Protein AF-A0A836RBS9-F1 (afdb_monomer)

Foldseek 3Di:
DDPVVLVVCVVCVVVVNGDPVVVVVNVVCCVVDPVSVVVNVVVVVVVCVVCVVPDDDDPPVVVVVVVVVVVVVCCVVCVVPPPDDDDDD

Solvent-accessible surface area (backbone atoms only — not comparable to full-atom values): 5536 Å² total; per-residue (Å²): 120,54,74,71,58,48,63,70,47,39,62,40,50,75,74,68,68,46,57,71,85,54,46,57,53,50,52,57,43,47,76,73,29,69,72,58,44,53,52,52,52,51,50,55,49,51,53,48,60,74,49,7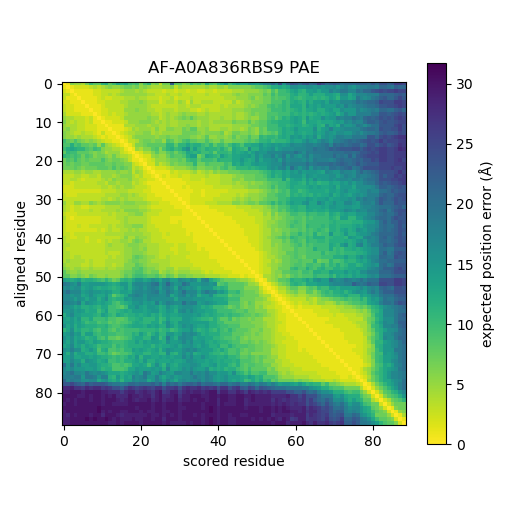0,72,64,80,76,86,70,55,68,68,59,54,52,52,51,53,51,50,53,52,50,54,46,42,76,74,50,62,85,65,84,80,80,86,89,78,90,135

Secondary structure (DSSP, 8-state):
--HHHHHHTHHHHHHT-S-HHHHHHHHHHHHH-HHHHHHHHHHHHHHHHHTTT------HHHHHHHHHHHHHHHHHHHTT-SSS-----

Radius of gyration: 20.22 Å; Cα contacts (8 Å, |Δi|>4): 19; chains: 1; bounding box: 33×40×58 Å

Sequence (89 aa):
MKCEELLKALNDYIDGEIDPAICEGFEEHLAGCNPCQIVIDNIRQTIRLYRDGEPYELPAEFHQRLHSVLRRRWQEKYGGVSGERRAEA

Structure (mmCIF, N/CA/C/O backbone):
data_AF-A0A836RBS9-F1
#
_entry.id   AF-A0A836RBS9-F1
#
loop_
_atom_site.group_PDB
_atom_site.id
_atom_site.type_symbol
_atom_site.label_atom_id
_atom_site.label_alt_id
_atom_site.label_comp_id
_atom_site.label_asym_id
_atom_site.label_entity_id
_atom_site.label_seq_id
_atom_site.pdbx_PDB_ins_code
_atom_site.Cartn_x
_atom_site.Cartn_y
_atom_site.Cartn_z
_atom_site.occupancy
_atom_site.B_iso_or_equiv
_atom_site.auth_seq_id
_atom_site.auth_comp_id
_atom_site.auth_asym_id
_atom_site.auth_atom_id
_atom_site.pdbx_PDB_model_num
ATOM 1 N N . MET A 1 1 ? -14.069 4.240 11.715 1.00 76.19 1 MET A N 1
ATOM 2 C CA . MET A 1 1 ? -12.869 3.588 12.278 1.00 76.19 1 MET A CA 1
ATOM 3 C C . MET A 1 1 ? -12.053 4.589 13.090 1.00 76.19 1 MET A C 1
ATOM 5 O O . MET A 1 1 ? -11.848 5.712 12.633 1.00 76.19 1 MET A O 1
ATOM 9 N N . LYS A 1 2 ? -11.597 4.199 14.284 1.00 87.31 2 LYS A N 1
ATOM 10 C CA . LYS A 1 2 ? -10.594 4.936 15.079 1.00 87.31 2 LYS A CA 1
ATOM 11 C C . LYS A 1 2 ? -9.173 4.503 14.697 1.00 87.31 2 LYS A C 1
ATOM 13 O O . LYS A 1 2 ? -8.985 3.383 14.234 1.00 87.31 2 LYS A O 1
ATOM 18 N N . CYS A 1 3 ? -8.163 5.331 14.983 1.00 88.69 3 CYS A N 1
ATOM 19 C CA . CYS A 1 3 ? -6.760 4.985 14.704 1.00 88.69 3 CYS A CA 1
ATOM 20 C C . CYS A 1 3 ? -6.333 3.659 15.361 1.00 88.69 3 CYS A C 1
ATOM 22 O O . CYS A 1 3 ? -5.605 2.881 14.762 1.00 88.69 3 CYS A O 1
ATOM 24 N N . GLU A 1 4 ? -6.805 3.366 16.575 1.00 87.56 4 GLU A N 1
ATOM 25 C CA . GLU A 1 4 ? -6.490 2.110 17.276 1.00 87.56 4 GLU A CA 1
ATOM 26 C C . GLU A 1 4 ? -7.046 0.869 16.569 1.00 87.56 4 GLU A C 1
ATOM 28 O O . GLU A 1 4 ? -6.418 -0.185 16.576 1.00 87.56 4 GLU A O 1
ATOM 33 N N . GLU A 1 5 ? -8.228 0.988 15.966 1.0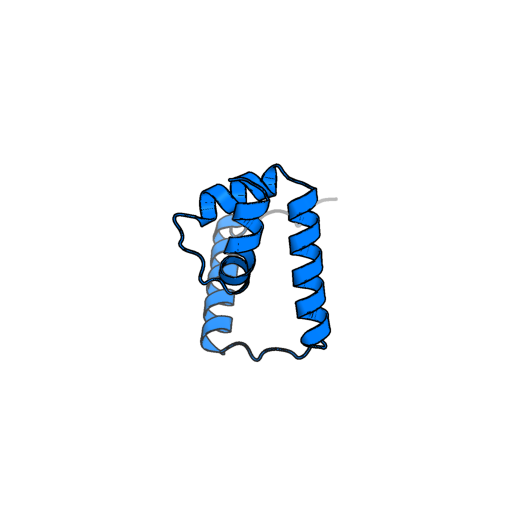0 84.06 5 GLU A N 1
ATOM 34 C CA . GLU A 1 5 ? -8.853 -0.093 15.198 1.00 84.06 5 GLU A CA 1
ATOM 35 C C . GLU A 1 5 ? -8.095 -0.308 13.886 1.00 84.06 5 GLU A C 1
ATOM 37 O O . GLU A 1 5 ? -7.837 -1.448 13.512 1.00 84.06 5 GLU A O 1
ATOM 42 N N . LEU A 1 6 ? -7.658 0.785 13.247 1.00 86.31 6 LEU A N 1
ATOM 43 C CA . LEU A 1 6 ? -6.801 0.744 12.062 1.00 86.31 6 LEU A CA 1
ATOM 44 C C . LEU A 1 6 ? -5.488 0.016 12.353 1.00 86.31 6 LEU A C 1
ATOM 46 O O . LEU A 1 6 ? -5.117 -0.901 11.632 1.00 86.31 6 LEU A O 1
ATOM 50 N N . LEU A 1 7 ? -4.799 0.398 13.432 1.00 84.12 7 LEU A N 1
ATOM 51 C CA . LEU A 1 7 ? -3.516 -0.198 13.807 1.00 84.12 7 LEU A CA 1
ATOM 52 C C . LEU A 1 7 ? -3.632 -1.694 14.124 1.00 84.12 7 LEU A C 1
ATOM 54 O O . LEU A 1 7 ? -2.694 -2.438 13.859 1.00 84.12 7 LEU A O 1
ATOM 58 N N . LYS A 1 8 ? -4.771 -2.150 14.661 1.00 85.31 8 LYS A N 1
ATOM 59 C CA . LYS A 1 8 ? -5.016 -3.578 14.920 1.00 85.31 8 LYS A CA 1
ATOM 60 C C . LYS A 1 8 ? -5.204 -4.388 13.640 1.00 85.31 8 LYS A C 1
ATOM 62 O O . LYS A 1 8 ? -4.752 -5.522 13.596 1.00 85.31 8 LYS A O 1
ATOM 67 N N . ALA A 1 9 ? -5.837 -3.805 12.624 1.00 81.88 9 ALA A N 1
ATOM 68 C CA . ALA A 1 9 ? -6.052 -4.437 11.320 1.00 81.88 9 ALA A CA 1
ATOM 69 C C . ALA A 1 9 ? -4.893 -4.193 10.329 1.00 81.88 9 ALA A C 1
ATOM 71 O O . ALA A 1 9 ? -4.975 -4.563 9.160 1.00 81.88 9 ALA A O 1
ATOM 72 N N . LEU A 1 10 ? -3.818 -3.533 10.769 1.00 81.81 10 LEU A N 1
ATOM 73 C CA . LEU A 1 10 ? -2.760 -3.049 9.886 1.00 81.81 10 LEU A CA 1
ATOM 74 C C . LEU A 1 10 ? -1.889 -4.161 9.302 1.00 81.81 10 LEU A C 1
ATOM 76 O O . LEU A 1 10 ? -1.496 -4.051 8.144 1.00 81.81 10 LEU A O 1
ATOM 80 N N . ASN A 1 11 ? -1.583 -5.199 10.081 1.00 79.56 11 ASN A N 1
ATOM 81 C CA . ASN A 1 11 ? -0.803 -6.332 9.578 1.00 79.56 11 ASN A CA 1
ATOM 82 C C . ASN A 1 11 ? -1.568 -7.026 8.447 1.00 79.56 11 ASN A C 1
ATOM 84 O O . ASN A 1 11 ? -1.069 -7.074 7.329 1.00 79.56 11 ASN A O 1
ATOM 88 N N . ASP A 1 12 ? -2.826 -7.395 8.701 1.00 80.81 12 ASP A N 1
ATOM 89 C CA . ASP A 1 12 ? -3.716 -8.012 7.711 1.00 80.81 12 ASP A CA 1
ATOM 90 C C . ASP A 1 12 ? -3.851 -7.144 6.445 1.00 80.81 12 ASP A C 1
ATOM 92 O O . ASP A 1 12 ? -3.840 -7.650 5.323 1.00 80.81 12 ASP A O 1
ATOM 96 N N . TYR A 1 13 ? -3.922 -5.814 6.596 1.00 76.06 13 TYR A N 1
ATOM 97 C CA . TYR A 1 13 ? -3.946 -4.875 5.467 1.00 76.06 13 TYR A CA 1
ATOM 98 C C . TYR A 1 13 ? -2.652 -4.895 4.643 1.00 76.06 13 TYR A C 1
ATOM 100 O O . TYR A 1 13 ? -2.697 -4.896 3.413 1.00 76.06 13 TYR A O 1
ATOM 108 N N . ILE A 1 14 ? -1.492 -4.889 5.300 1.00 72.94 14 ILE A N 1
ATOM 109 C CA . ILE A 1 14 ? -0.183 -4.878 4.633 1.00 72.94 14 ILE A CA 1
ATOM 110 C C . ILE A 1 14 ? 0.088 -6.204 3.923 1.00 72.94 14 ILE A C 1
ATOM 112 O O . ILE A 1 14 ? 0.645 -6.198 2.822 1.00 72.94 14 ILE A O 1
ATOM 116 N N . ASP A 1 15 ? -0.333 -7.310 4.530 1.00 76.38 15 ASP A N 1
ATOM 117 C CA . ASP A 1 15 ? -0.191 -8.654 3.976 1.00 76.38 15 ASP A CA 1
ATOM 118 C C . ASP A 1 15 ? -1.227 -8.940 2.870 1.00 76.38 15 ASP A C 1
ATOM 120 O O . ASP A 1 15 ? -1.100 -9.912 2.126 1.00 76.38 15 ASP A O 1
ATOM 124 N N . GLY A 1 16 ? -2.211 -8.048 2.685 1.00 69.94 16 GLY A N 1
ATOM 125 C CA . GLY A 1 16 ? -3.264 -8.178 1.675 1.00 69.94 16 GLY A CA 1
ATOM 126 C C . GLY A 1 16 ? -4.334 -9.212 2.037 1.00 69.94 16 GLY A C 1
ATOM 127 O O . GLY A 1 16 ? -5.095 -9.631 1.166 1.00 69.94 16 GLY A O 1
ATOM 128 N N . GLU A 1 17 ? -4.389 -9.615 3.306 1.00 76.31 17 GLU A N 1
ATOM 129 C CA . GLU A 1 17 ? -5.327 -10.593 3.869 1.00 76.31 17 GLU A CA 1
ATOM 130 C C . GLU A 1 17 ? -6.520 -9.929 4.575 1.00 76.31 17 GLU A C 1
ATOM 132 O O . GLU A 1 17 ? -7.383 -10.613 5.127 1.00 76.31 17 GLU A O 1
ATOM 137 N N . ILE A 1 18 ? -6.593 -8.595 4.557 1.00 76.12 18 ILE A N 1
ATOM 138 C CA . ILE A 1 18 ? -7.700 -7.860 5.164 1.00 76.12 18 ILE A CA 1
ATOM 139 C C . ILE A 1 18 ? -9.034 -8.203 4.497 1.00 76.12 18 ILE A C 1
ATOM 141 O O . ILE A 1 18 ? -9.156 -8.267 3.271 1.00 76.12 18 ILE A O 1
ATOM 145 N N . ASP A 1 19 ? -10.062 -8.372 5.327 1.00 74.06 19 ASP A N 1
ATOM 146 C CA . ASP A 1 19 ? -11.431 -8.543 4.857 1.00 74.06 19 ASP A CA 1
ATOM 147 C C . ASP A 1 19 ? -11.840 -7.333 3.983 1.00 74.06 19 ASP A C 1
ATOM 149 O O . ASP A 1 19 ? -11.747 -6.184 4.441 1.00 74.06 19 ASP A O 1
ATOM 153 N N . PRO A 1 20 ? -12.317 -7.552 2.741 1.00 66.69 20 PRO A N 1
ATOM 154 C CA . PRO A 1 20 ? -12.755 -6.481 1.849 1.00 66.69 20 PRO A CA 1
ATOM 155 C C . PRO A 1 20 ? -13.796 -5.538 2.469 1.00 66.69 20 PRO A C 1
ATOM 157 O O . PRO A 1 20 ? -13.805 -4.353 2.147 1.00 66.69 20 PRO A O 1
ATOM 160 N N . ALA A 1 21 ? -14.644 -6.030 3.380 1.00 67.94 21 ALA A N 1
ATOM 161 C CA . ALA A 1 21 ? -15.643 -5.226 4.083 1.00 67.94 21 ALA A CA 1
ATOM 162 C C . ALA A 1 21 ? -15.025 -4.240 5.092 1.00 67.94 21 ALA A C 1
ATOM 164 O O . ALA A 1 21 ? -15.651 -3.243 5.446 1.00 67.94 21 ALA A O 1
ATOM 165 N N . ILE A 1 22 ? -13.799 -4.495 5.555 1.00 70.25 22 ILE A N 1
ATOM 166 C CA . ILE A 1 22 ? -13.045 -3.595 6.441 1.00 70.25 22 ILE A CA 1
ATOM 167 C C . ILE A 1 22 ? -12.189 -2.618 5.620 1.00 70.25 22 ILE A C 1
ATOM 169 O O . ILE A 1 22 ? -11.904 -1.513 6.086 1.00 70.25 22 ILE A O 1
ATOM 173 N N . CYS A 1 23 ? -11.832 -2.986 4.385 1.00 74.12 23 CYS A N 1
ATOM 174 C CA . CYS A 1 23 ? -10.956 -2.204 3.511 1.00 74.12 23 CYS A CA 1
ATOM 175 C C . CYS A 1 23 ? -11.517 -0.806 3.197 1.00 74.12 23 CYS A C 1
ATOM 177 O O . CYS A 1 23 ? -10.771 0.167 3.243 1.00 74.12 23 CYS A O 1
ATOM 179 N N . GLU A 1 24 ? -12.830 -0.668 2.988 1.00 79.94 24 GLU A N 1
ATOM 180 C CA . GLU A 1 24 ? -1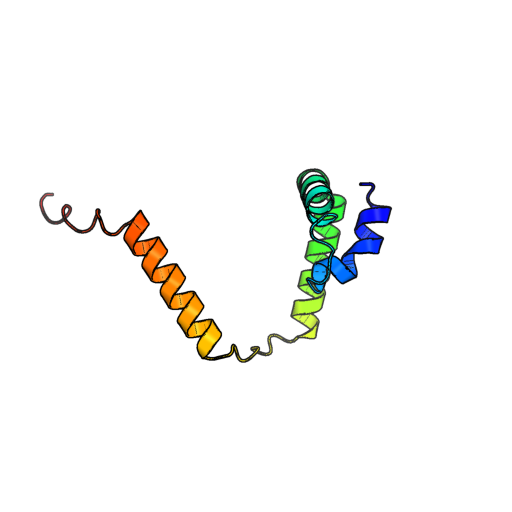3.460 0.632 2.698 1.00 79.94 24 GLU A CA 1
ATOM 181 C C . GLU A 1 24 ? -13.302 1.625 3.865 1.00 79.94 24 GLU A C 1
ATOM 183 O O . GLU A 1 24 ? -12.795 2.733 3.692 1.00 79.94 24 GLU A O 1
ATOM 188 N N . GLY A 1 25 ? -13.627 1.203 5.092 1.00 82.81 25 GLY A N 1
ATOM 189 C CA . GLY A 1 25 ? -13.451 2.045 6.282 1.00 82.81 25 GLY A CA 1
ATOM 190 C C . GLY A 1 25 ? -11.980 2.342 6.607 1.00 82.81 25 GLY A C 1
ATOM 191 O O . GLY A 1 25 ? -11.675 3.367 7.227 1.00 82.81 25 GLY A O 1
ATOM 192 N N . PHE A 1 26 ? -11.074 1.458 6.185 1.00 83.81 26 PHE A N 1
ATOM 193 C CA . PHE A 1 26 ? -9.627 1.637 6.280 1.00 83.81 26 PHE A CA 1
ATOM 194 C C . PHE A 1 26 ? -9.148 2.733 5.317 1.00 83.81 26 PHE A C 1
ATOM 196 O O . PHE A 1 26 ? -8.455 3.663 5.731 1.00 83.81 26 PHE A O 1
ATOM 203 N N . GLU A 1 27 ? -9.569 2.666 4.053 1.00 84.19 27 GLU A N 1
ATOM 204 C CA . GLU A 1 27 ? -9.246 3.642 3.009 1.00 84.19 27 GLU A CA 1
ATOM 205 C C . GLU A 1 27 ? -9.795 5.036 3.332 1.00 84.19 27 GLU A C 1
ATOM 207 O O . GLU A 1 27 ? -9.056 6.020 3.246 1.00 84.19 27 GLU A O 1
ATOM 212 N N . GLU A 1 28 ? -11.049 5.130 3.785 1.00 89.75 28 GLU A N 1
ATOM 213 C CA . GLU A 1 28 ? -11.655 6.398 4.205 1.00 89.75 28 GLU A CA 1
ATOM 214 C C . GLU A 1 28 ? -10.880 7.055 5.355 1.00 89.75 28 GLU A C 1
ATOM 216 O O . GLU A 1 28 ? -10.596 8.257 5.327 1.00 89.75 28 GLU A O 1
ATOM 221 N N . HIS A 1 29 ? -10.494 6.273 6.369 1.00 90.25 29 HIS A N 1
ATOM 222 C CA . HIS A 1 29 ? -9.718 6.795 7.489 1.00 90.25 29 HIS A CA 1
ATOM 223 C C . HIS A 1 29 ? -8.332 7.260 7.034 1.00 90.25 29 HIS A C 1
ATOM 225 O O . HIS A 1 29 ? -7.881 8.338 7.428 1.00 90.25 29 HIS A O 1
ATOM 231 N N . LEU A 1 30 ? -7.656 6.476 6.191 1.00 88.38 30 LEU A N 1
ATOM 232 C CA . LEU A 1 30 ? -6.358 6.859 5.646 1.00 88.38 30 LEU A CA 1
ATOM 233 C C . LEU A 1 30 ? -6.434 8.123 4.803 1.00 88.38 30 LEU A C 1
ATOM 235 O O . LEU A 1 30 ? -5.514 8.929 4.881 1.00 88.38 30 LEU A O 1
ATOM 239 N N . ALA A 1 31 ? -7.511 8.346 4.051 1.00 90.12 31 ALA A N 1
ATOM 240 C CA . ALA A 1 31 ? -7.687 9.575 3.284 1.00 90.12 31 ALA A CA 1
ATOM 241 C C . ALA A 1 31 ? -7.767 10.826 4.185 1.00 90.12 31 ALA A C 1
ATOM 243 O O . ALA A 1 31 ? -7.290 11.892 3.796 1.00 90.12 31 ALA A O 1
ATOM 244 N N . GLY A 1 32 ? -8.330 10.697 5.393 1.00 91.75 32 GLY A N 1
ATOM 245 C CA . GLY A 1 32 ? -8.547 11.811 6.325 1.00 91.75 32 GLY A CA 1
ATOM 246 C C . GLY A 1 32 ? -7.529 11.960 7.464 1.00 91.75 32 GLY A C 1
ATOM 247 O O . GLY A 1 32 ? -7.574 12.961 8.179 1.00 91.75 32 GLY A O 1
ATOM 248 N N . CYS A 1 33 ? -6.625 10.997 7.676 1.00 94.50 33 CYS A N 1
ATOM 249 C CA . CYS A 1 33 ? -5.785 10.932 8.876 1.00 94.50 33 CYS A CA 1
ATOM 250 C C . CYS A 1 33 ? -4.283 10.926 8.555 1.00 94.50 33 CYS A C 1
ATOM 252 O O . CYS A 1 33 ? -3.664 9.873 8.389 1.00 94.50 33 CYS A O 1
ATOM 254 N N . ASN A 1 34 ? -3.669 12.114 8.556 1.00 93.38 34 ASN A N 1
ATOM 255 C CA . ASN A 1 34 ? -2.225 12.280 8.347 1.00 93.38 34 ASN A CA 1
ATOM 256 C C . ASN A 1 34 ? -1.345 11.421 9.294 1.00 93.38 34 ASN A C 1
ATOM 258 O O . ASN A 1 34 ? -0.398 10.799 8.818 1.00 93.38 34 ASN A O 1
ATOM 262 N N . PRO A 1 35 ? -1.640 11.296 10.607 1.00 92.81 35 PRO A N 1
ATOM 263 C CA . PRO A 1 35 ? -0.872 10.407 11.483 1.00 92.81 35 PRO A CA 1
ATOM 264 C C . PRO A 1 35 ? -0.842 8.947 11.012 1.00 92.81 35 PRO A C 1
ATOM 266 O O . PRO A 1 35 ? 0.213 8.317 11.033 1.00 92.81 35 PRO A O 1
ATOM 269 N N . CYS A 1 36 ? -1.975 8.404 10.562 1.00 90.88 36 CYS A N 1
ATOM 270 C CA . CYS A 1 36 ? -2.040 7.018 10.100 1.00 90.88 36 CYS A CA 1
ATOM 271 C C . CYS A 1 36 ? -1.349 6.827 8.746 1.00 90.88 36 CYS A C 1
ATOM 273 O O . CYS A 1 36 ? -0.694 5.805 8.557 1.00 90.88 36 CYS A O 1
ATOM 275 N N . GLN A 1 37 ? -1.406 7.817 7.849 1.00 90.38 37 GLN A N 1
ATOM 276 C CA . GLN A 1 37 ? -0.617 7.808 6.609 1.00 90.38 37 GLN A CA 1
ATOM 277 C C . GLN A 1 37 ? 0.884 7.671 6.909 1.00 90.38 37 GLN A C 1
ATOM 279 O O . GLN A 1 37 ? 1.536 6.771 6.383 1.00 90.38 37 GLN A O 1
ATOM 284 N N . ILE A 1 38 ? 1.403 8.481 7.840 1.00 92.75 38 ILE A N 1
ATOM 285 C CA . ILE A 1 38 ? 2.816 8.443 8.252 1.00 92.75 38 ILE A CA 1
ATOM 286 C C . ILE A 1 38 ? 3.203 7.065 8.808 1.00 92.75 38 ILE A C 1
ATOM 288 O O . ILE A 1 38 ? 4.278 6.552 8.496 1.00 92.75 38 ILE A O 1
ATOM 292 N N . VAL A 1 39 ? 2.347 6.448 9.629 1.00 91.31 39 VAL A N 1
ATOM 293 C CA . VAL A 1 39 ? 2.615 5.109 10.179 1.00 91.31 39 VAL A CA 1
ATOM 294 C C . VAL A 1 39 ? 2.731 4.069 9.064 1.00 91.31 39 VAL A C 1
ATOM 296 O O . VAL A 1 39 ? 3.692 3.300 9.050 1.00 91.31 39 VAL A O 1
ATOM 299 N N . ILE A 1 40 ? 1.798 4.067 8.109 1.00 86.62 40 ILE A N 1
ATOM 300 C CA . ILE A 1 40 ? 1.829 3.130 6.980 1.00 86.62 40 ILE A CA 1
ATOM 301 C C . ILE A 1 40 ? 3.074 3.333 6.123 1.00 86.62 40 ILE A C 1
ATOM 303 O O . ILE A 1 40 ? 3.730 2.360 5.744 1.00 86.62 40 ILE A O 1
ATOM 307 N N . ASP A 1 41 ? 3.416 4.581 5.825 1.00 88.88 41 ASP A N 1
ATOM 308 C CA . ASP A 1 41 ? 4.576 4.889 4.997 1.00 88.88 41 ASP A CA 1
ATOM 309 C C . ASP A 1 41 ? 5.879 4.447 5.666 1.00 88.88 41 ASP A C 1
ATOM 311 O O . ASP A 1 41 ? 6.724 3.828 5.013 1.00 88.88 41 ASP A O 1
ATOM 315 N N . ASN A 1 42 ? 6.008 4.659 6.979 1.00 91.88 42 ASN A N 1
ATOM 316 C CA . ASN A 1 42 ? 7.143 4.160 7.750 1.00 91.88 42 ASN A CA 1
ATOM 317 C C . ASN A 1 42 ? 7.253 2.636 7.677 1.00 91.88 42 ASN A C 1
ATOM 319 O O . ASN A 1 42 ? 8.336 2.123 7.410 1.00 91.88 42 ASN A O 1
ATOM 323 N N . ILE A 1 43 ? 6.151 1.902 7.846 1.00 88.31 43 ILE A N 1
ATOM 324 C CA . ILE A 1 43 ? 6.189 0.434 7.810 1.00 88.31 43 ILE A CA 1
ATOM 325 C C . ILE A 1 43 ? 6.552 -0.077 6.413 1.00 88.31 43 ILE A C 1
ATOM 327 O O . ILE A 1 43 ? 7.405 -0.955 6.284 1.00 88.31 43 ILE A O 1
ATOM 331 N N . ARG A 1 44 ? 5.983 0.502 5.349 1.00 84.56 44 ARG A N 1
ATOM 332 C CA . ARG A 1 44 ? 6.369 0.173 3.964 1.00 84.56 44 ARG A CA 1
ATOM 333 C C . ARG A 1 44 ? 7.857 0.412 3.729 1.00 84.56 44 ARG A C 1
ATOM 335 O O . ARG A 1 44 ? 8.511 -0.397 3.071 1.00 84.56 44 ARG A O 1
ATOM 342 N N . GLN A 1 45 ? 8.394 1.505 4.264 1.00 87.56 45 GLN A N 1
ATOM 343 C CA . GLN A 1 45 ? 9.815 1.809 4.175 1.00 87.56 45 GLN A CA 1
ATOM 344 C C . GLN A 1 45 ? 10.659 0.799 4.958 1.00 87.56 45 GLN A C 1
ATOM 346 O O . GLN A 1 45 ? 11.659 0.316 4.433 1.00 87.56 45 GLN A O 1
ATOM 351 N N . THR A 1 46 ? 10.238 0.412 6.164 1.00 89.56 46 THR A N 1
ATOM 352 C CA . THR A 1 46 ? 10.883 -0.655 6.937 1.00 89.56 46 THR A CA 1
ATOM 353 C C . THR A 1 46 ? 10.902 -1.967 6.154 1.00 89.56 46 THR A C 1
ATOM 355 O O . THR A 1 46 ? 11.966 -2.555 6.007 1.00 89.56 46 THR A O 1
ATOM 358 N N . ILE A 1 47 ? 9.781 -2.391 5.562 1.00 84.81 47 ILE A N 1
ATOM 359 C CA . ILE A 1 47 ? 9.713 -3.611 4.737 1.00 84.81 47 ILE A CA 1
ATOM 360 C C . ILE A 1 47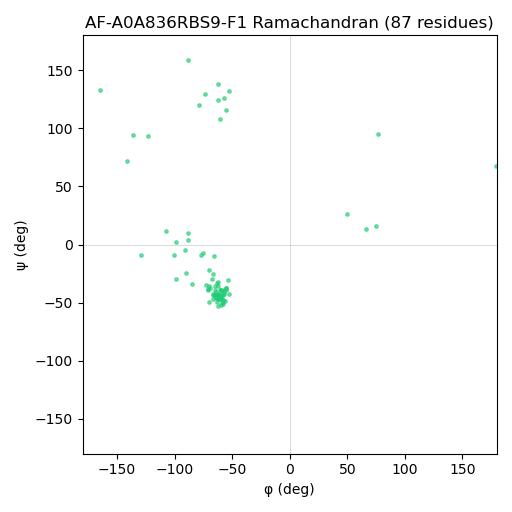 ? 10.699 -3.545 3.566 1.00 84.81 47 ILE A C 1
ATOM 362 O O . ILE A 1 47 ? 11.401 -4.518 3.299 1.00 84.81 47 ILE A O 1
ATOM 366 N N . ARG A 1 48 ? 10.791 -2.401 2.878 1.00 83.38 48 ARG A N 1
ATOM 367 C CA . ARG A 1 48 ? 11.755 -2.205 1.781 1.00 83.38 48 ARG A CA 1
ATOM 368 C C . ARG A 1 48 ? 13.202 -2.337 2.251 1.00 83.38 48 ARG A C 1
ATOM 370 O O . ARG A 1 48 ? 13.978 -2.995 1.570 1.00 83.38 48 ARG A O 1
ATOM 377 N N . LEU A 1 49 ? 13.542 -1.742 3.398 1.00 87.31 49 LEU A N 1
ATOM 378 C CA . LEU A 1 49 ? 14.879 -1.839 3.991 1.00 87.31 49 LEU A CA 1
ATOM 379 C C . LEU A 1 49 ? 15.220 -3.284 4.377 1.00 87.31 49 LEU A C 1
ATOM 381 O O . LEU A 1 49 ? 16.311 -3.746 4.080 1.00 87.31 49 LEU A O 1
ATOM 385 N N . TYR A 1 50 ? 14.280 -4.013 4.986 1.00 85.50 50 TYR A N 1
ATOM 386 C CA . TYR A 1 50 ? 14.480 -5.417 5.370 1.00 85.50 50 TYR A CA 1
ATOM 387 C C . TYR A 1 50 ? 14.604 -6.364 4.176 1.00 85.50 50 TYR A C 1
ATOM 389 O O . TYR A 1 50 ? 15.273 -7.387 4.281 1.00 85.50 50 TYR A O 1
ATOM 397 N N . ARG A 1 51 ? 13.966 -6.041 3.047 1.00 82.25 51 ARG A N 1
ATOM 398 C CA . ARG A 1 51 ? 14.134 -6.796 1.799 1.00 82.25 51 ARG A CA 1
ATOM 399 C C . ARG A 1 51 ? 15.465 -6.505 1.104 1.00 82.25 51 ARG A C 1
ATOM 401 O O . ARG A 1 51 ? 15.734 -7.151 0.106 1.00 82.25 51 ARG A O 1
ATOM 408 N N . ASP A 1 52 ? 16.254 -5.539 1.579 1.00 79.56 52 ASP A N 1
ATOM 409 C CA . ASP A 1 52 ? 17.555 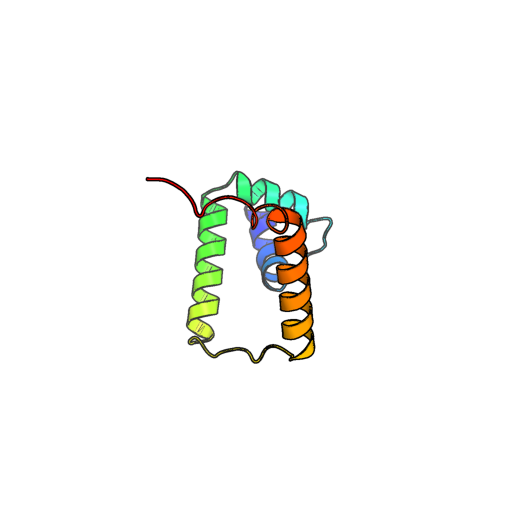-5.135 1.017 1.00 79.56 52 ASP A CA 1
ATOM 410 C C . ASP A 1 52 ? 17.545 -4.880 -0.505 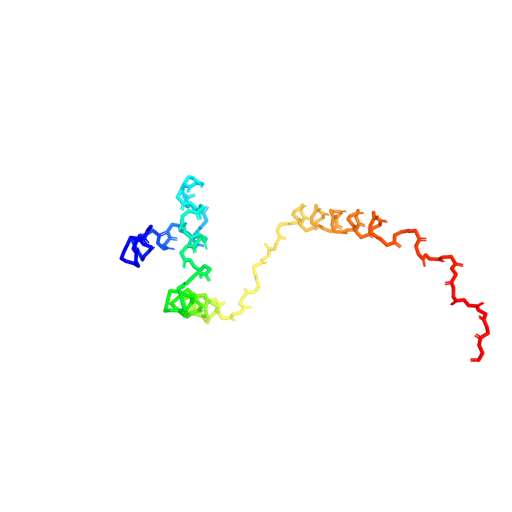1.00 79.56 52 ASP A C 1
ATOM 412 O O . ASP A 1 52 ? 18.536 -5.035 -1.209 1.00 79.56 52 ASP A O 1
ATOM 416 N N . GLY A 1 53 ? 16.380 -4.518 -1.052 1.00 67.50 53 GLY A N 1
ATOM 417 C CA . GLY A 1 53 ? 16.210 -4.373 -2.496 1.00 67.50 53 GLY A CA 1
ATOM 418 C C . GLY A 1 53 ? 16.324 -5.674 -3.301 1.00 67.50 53 GLY A C 1
ATOM 419 O O . GLY A 1 53 ? 16.393 -5.579 -4.526 1.00 67.50 53 GLY A O 1
ATOM 420 N N . GLU A 1 54 ? 16.300 -6.852 -2.663 1.00 76.25 54 GLU A N 1
ATOM 421 C CA . GLU A 1 54 ? 16.272 -8.148 -3.346 1.00 76.25 54 GLU A CA 1
ATOM 422 C C . GLU A 1 54 ? 15.084 -8.197 -4.320 1.00 76.25 54 GLU A C 1
ATOM 424 O O . GLU A 1 54 ? 13.918 -8.099 -3.898 1.00 76.25 54 GLU A O 1
ATOM 429 N N . PRO A 1 55 ? 15.348 -8.304 -5.635 1.00 70.56 55 PRO A N 1
ATOM 430 C CA . PRO A 1 55 ? 14.299 -8.417 -6.628 1.00 70.56 55 PRO A CA 1
ATOM 431 C C . PRO A 1 55 ? 13.505 -9.697 -6.382 1.00 70.56 55 PRO A C 1
ATOM 433 O O . PRO A 1 55 ? 14.049 -10.798 -6.366 1.00 70.56 55 PRO A O 1
ATOM 436 N N . TYR A 1 56 ? 12.191 -9.568 -6.222 1.00 73.38 56 TYR A N 1
ATOM 437 C CA . TYR A 1 56 ? 11.327 -10.738 -6.235 1.00 73.38 56 TYR A CA 1
ATOM 438 C C . TYR A 1 56 ? 11.096 -11.158 -7.686 1.00 73.38 56 TYR A C 1
ATOM 440 O O . TYR A 1 56 ? 10.559 -10.377 -8.477 1.00 73.38 56 TYR A O 1
ATOM 448 N N . GLU A 1 57 ? 11.483 -12.386 -8.028 1.00 77.19 57 GLU A N 1
ATOM 449 C CA . GLU A 1 57 ? 11.209 -12.966 -9.341 1.00 77.19 57 GLU A CA 1
ATOM 450 C C . GLU A 1 57 ? 9.696 -13.033 -9.570 1.00 77.19 57 GLU A C 1
ATOM 452 O O . GLU A 1 57 ? 8.967 -13.811 -8.949 1.00 77.19 57 GLU A O 1
ATOM 457 N N . LEU A 1 58 ? 9.201 -12.173 -10.461 1.00 80.50 58 LEU A N 1
ATOM 458 C CA . LEU A 1 58 ? 7.797 -12.171 -10.843 1.00 80.50 58 LEU A CA 1
ATOM 459 C C . LEU A 1 58 ? 7.523 -13.385 -11.737 1.00 80.50 58 LEU A C 1
ATOM 461 O O . LEU A 1 58 ? 8.204 -13.552 -12.753 1.00 80.50 58 LEU A O 1
ATOM 465 N N . PRO A 1 59 ? 6.488 -14.196 -11.446 1.00 91.25 59 PRO A N 1
ATOM 466 C 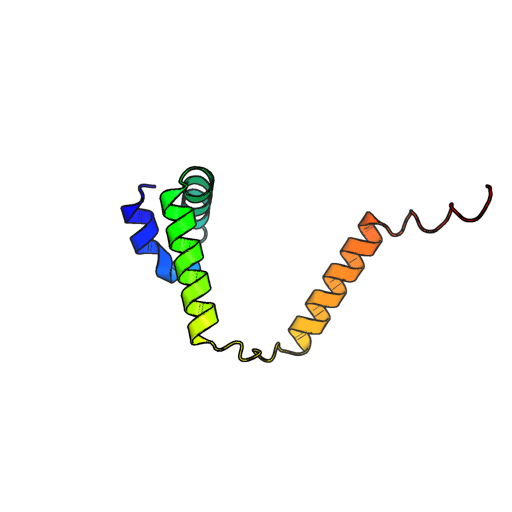CA . PRO A 1 59 ? 6.109 -15.292 -12.325 1.00 91.25 59 PRO A CA 1
ATOM 467 C C . PRO A 1 59 ? 5.900 -14.797 -13.760 1.00 91.25 59 PRO A C 1
ATOM 469 O O . PRO A 1 59 ? 5.194 -13.811 -13.993 1.00 91.25 59 PRO A O 1
ATOM 472 N N . ALA A 1 60 ? 6.481 -15.497 -14.737 1.00 89.94 60 ALA A N 1
ATOM 473 C CA . ALA A 1 60 ? 6.449 -15.075 -16.139 1.00 89.94 60 ALA A CA 1
ATOM 474 C C . ALA A 1 60 ? 5.015 -14.849 -16.657 1.00 89.94 60 ALA A C 1
ATOM 476 O O . ALA A 1 60 ? 4.758 -13.899 -17.398 1.00 89.94 60 ALA A O 1
ATOM 477 N N . GLU A 1 61 ? 4.065 -15.679 -16.219 1.00 93.44 61 GLU A N 1
ATOM 478 C CA . GLU A 1 61 ? 2.647 -15.537 -16.556 1.00 93.44 61 GLU A CA 1
ATOM 479 C C . GLU A 1 61 ? 2.060 -14.215 -16.035 1.00 93.44 61 GLU A C 1
ATOM 481 O O . GLU A 1 61 ? 1.349 -13.515 -16.761 1.00 93.44 61 GLU A O 1
ATOM 486 N N . PHE A 1 62 ? 2.395 -13.828 -14.799 1.00 90.69 62 PHE A N 1
ATOM 487 C CA . PHE A 1 62 ? 1.954 -12.562 -14.219 1.00 90.69 62 PHE A CA 1
ATOM 488 C C . PHE A 1 62 ? 2.508 -11.377 -15.013 1.00 90.69 62 PHE A C 1
ATOM 490 O O . PHE A 1 62 ? 1.751 -10.480 -15.390 1.00 90.69 62 PHE A O 1
ATOM 497 N N . HIS A 1 63 ? 3.803 -11.408 -15.341 1.00 89.69 63 HIS A N 1
ATOM 498 C CA . HIS A 1 63 ? 4.449 -10.373 -16.146 1.00 89.69 63 HIS A CA 1
ATOM 499 C C . HIS A 1 63 ? 3.769 -10.212 -17.518 1.00 89.69 63 HIS A C 1
ATOM 501 O O . HIS A 1 63 ? 3.403 -9.104 -17.917 1.00 89.69 63 HIS A O 1
ATOM 507 N N . GLN A 1 64 ? 3.516 -11.319 -18.223 1.00 94.56 64 GLN A N 1
ATOM 508 C CA . GLN A 1 64 ? 2.836 -11.308 -19.522 1.00 94.56 64 GLN A CA 1
ATOM 509 C C . GLN A 1 64 ? 1.412 -10.749 -19.429 1.00 94.56 64 GLN A C 1
ATOM 511 O O . GLN A 1 64 ? 1.030 -9.876 -20.217 1.00 94.56 64 GLN A O 1
ATOM 516 N N . ARG A 1 65 ? 0.631 -11.207 -18.442 1.00 95.81 65 ARG A N 1
ATOM 517 C CA . ARG A 1 65 ? -0.736 -10.730 -18.207 1.00 95.81 65 ARG A CA 1
ATOM 518 C C . ARG A 1 65 ? -0.756 -9.235 -17.907 1.00 95.81 65 ARG A C 1
ATOM 520 O O . ARG A 1 65 ? -1.522 -8.513 -18.547 1.00 95.81 65 ARG A O 1
ATOM 527 N N . LEU A 1 66 ? 0.117 -8.754 -17.022 1.00 93.56 66 LEU A N 1
ATOM 528 C CA . LEU A 1 66 ? 0.234 -7.333 -16.692 1.00 93.56 66 LEU A CA 1
ATOM 529 C C . LEU A 1 66 ? 0.545 -6.493 -17.939 1.00 93.56 66 LEU A C 1
ATOM 531 O O . LEU A 1 66 ? -0.186 -5.551 -18.248 1.00 93.56 66 LEU A O 1
ATOM 535 N N . HIS A 1 67 ? 1.569 -6.874 -18.707 1.00 95.06 67 HIS A N 1
ATOM 536 C CA . HIS A 1 67 ? 1.937 -6.174 -19.940 1.00 95.06 67 HIS A CA 1
ATOM 537 C C . HIS A 1 67 ? 0.807 -6.156 -20.976 1.00 95.06 67 HIS A C 1
ATOM 539 O O . HIS A 1 67 ? 0.602 -5.137 -21.642 1.00 95.06 67 HIS A O 1
ATOM 545 N N . SER A 1 68 ? 0.055 -7.252 -21.111 1.00 95.69 68 SER A N 1
ATOM 546 C CA . SER A 1 68 ? -1.089 -7.321 -22.028 1.00 95.69 68 SER A CA 1
ATOM 547 C C . SER A 1 68 ? -2.196 -6.332 -21.640 1.00 95.69 68 SER A C 1
ATOM 549 O O . SER A 1 68 ? -2.697 -5.596 -22.493 1.00 95.69 68 SER A O 1
ATOM 551 N N . VAL A 1 69 ? -2.521 -6.241 -20.344 1.00 96.81 69 VAL A N 1
ATOM 552 C CA . VAL A 1 69 ? -3.551 -5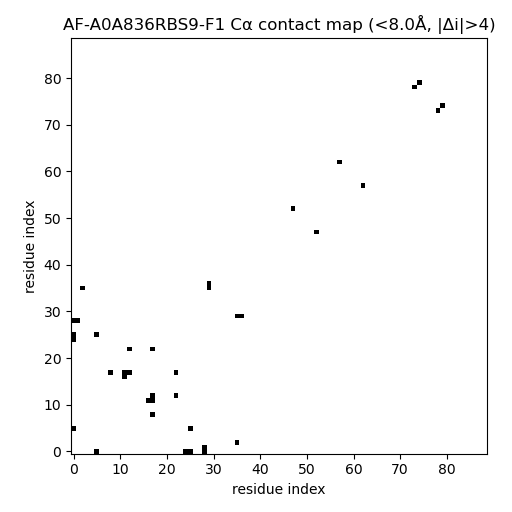.337 -19.814 1.00 96.81 69 VAL A CA 1
ATOM 553 C C . VAL A 1 69 ? -3.133 -3.883 -19.987 1.00 96.81 69 VAL A C 1
ATOM 555 O O . VAL A 1 69 ? -3.930 -3.081 -20.476 1.00 96.81 69 VAL A O 1
ATOM 558 N N . LEU A 1 70 ? -1.887 -3.550 -19.635 1.00 94.88 70 LEU A N 1
ATOM 559 C CA . LEU A 1 70 ? -1.344 -2.201 -19.788 1.00 94.88 70 LEU A CA 1
ATOM 560 C C . LEU A 1 70 ? -1.348 -1.760 -21.254 1.00 94.88 70 LEU A C 1
ATOM 562 O O . LEU A 1 70 ? -1.811 -0.664 -21.562 1.00 94.88 70 LEU A O 1
ATOM 566 N N . ARG A 1 71 ? -0.907 -2.630 -22.173 1.00 94.94 71 ARG A N 1
ATOM 567 C CA . ARG A 1 71 ? -0.917 -2.345 -23.613 1.00 94.94 71 ARG A CA 1
ATOM 568 C C . ARG A 1 71 ? -2.334 -2.129 -24.133 1.00 94.94 71 ARG A C 1
ATOM 570 O O . ARG A 1 71 ? -2.560 -1.170 -24.862 1.00 94.94 71 ARG A O 1
ATOM 577 N N . ARG A 1 72 ? -3.288 -2.980 -23.748 1.00 96.00 72 ARG A N 1
ATOM 578 C CA . ARG A 1 72 ? -4.696 -2.837 -24.143 1.00 96.00 72 ARG A CA 1
ATOM 579 C C . ARG A 1 72 ? -5.282 -1.505 -23.662 1.00 96.00 72 ARG A C 1
ATOM 581 O O . ARG A 1 72 ? -5.761 -0.734 -24.484 1.00 96.00 72 ARG A O 1
ATOM 588 N N . ARG A 1 73 ? -5.150 -1.196 -22.366 1.00 95.06 73 ARG A N 1
ATOM 589 C CA . ARG A 1 73 ? -5.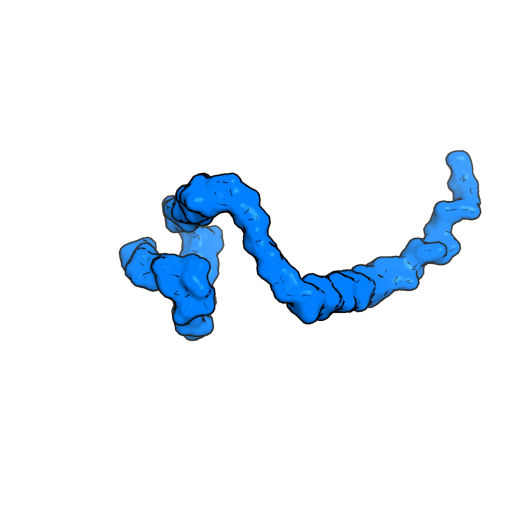604 0.074 -21.762 1.00 95.06 73 ARG A CA 1
ATOM 590 C C . ARG A 1 73 ? -4.964 1.292 -22.430 1.00 95.06 73 ARG A C 1
ATOM 592 O O . ARG A 1 73 ? -5.619 2.310 -22.629 1.00 95.06 73 ARG A O 1
ATOM 599 N N . TRP A 1 74 ? -3.683 1.193 -22.784 1.00 94.88 74 TRP A N 1
ATOM 600 C CA . TRP A 1 74 ? -2.984 2.247 -23.512 1.00 94.88 74 TRP A CA 1
ATOM 601 C C . TRP A 1 74 ? -3.583 2.474 -24.902 1.00 94.88 74 TRP A C 1
ATOM 603 O O . TRP A 1 74 ? -3.835 3.616 -25.272 1.00 94.88 74 TRP A O 1
ATOM 613 N N . GLN A 1 75 ? -3.846 1.408 -25.659 1.00 94.00 75 GLN A N 1
ATOM 614 C CA . GLN A 1 75 ? -4.456 1.513 -26.988 1.00 94.00 75 GLN A CA 1
ATOM 615 C C . GLN A 1 75 ? -5.888 2.056 -26.928 1.00 94.00 75 GLN A C 1
ATOM 617 O O . GLN A 1 75 ? -6.245 2.905 -27.733 1.00 94.00 75 GLN A O 1
ATOM 622 N N . GLU A 1 76 ? -6.686 1.653 -25.942 1.00 92.69 76 GLU A N 1
ATOM 623 C CA . GLU A 1 76 ? -8.027 2.214 -25.719 1.00 92.69 76 GLU A CA 1
ATOM 624 C C . GLU A 1 76 ? -7.980 3.728 -25.453 1.00 92.69 76 GLU A C 1
ATOM 626 O O . GLU A 1 76 ? -8.821 4.475 -25.945 1.00 92.69 76 GLU A O 1
ATOM 631 N N . LYS A 1 77 ? -6.980 4.192 -24.692 1.00 90.12 77 LYS A N 1
ATOM 632 C CA . LYS A 1 77 ? -6.859 5.599 -24.289 1.00 90.12 77 LYS A CA 1
ATOM 633 C C . LYS A 1 77 ? -6.161 6.485 -25.326 1.00 90.12 77 LYS A C 1
ATOM 635 O O . LYS A 1 77 ? -6.485 7.665 -25.429 1.00 90.12 77 LYS A O 1
ATOM 640 N N . TYR A 1 78 ? -5.191 5.946 -26.064 1.00 88.69 78 TYR A N 1
ATOM 641 C CA . TYR A 1 78 ? -4.282 6.718 -26.924 1.00 88.69 78 TYR A CA 1
ATOM 642 C C . TYR A 1 78 ? -4.170 6.197 -28.364 1.00 88.69 78 TYR A C 1
ATOM 644 O O . TYR A 1 78 ? -3.585 6.874 -29.208 1.00 88.69 78 TYR A O 1
ATOM 652 N N . GLY A 1 79 ? -4.735 5.030 -28.680 1.00 67.50 79 GLY A N 1
ATOM 653 C CA . GLY A 1 79 ? -4.659 4.395 -30.003 1.00 67.50 79 GLY A CA 1
ATOM 654 C C . GLY A 1 79 ? -5.368 5.163 -31.123 1.00 67.50 79 GLY A C 1
ATOM 655 O O . GLY A 1 79 ? -5.158 4.856 -32.290 1.00 67.50 79 GLY A O 1
ATOM 656 N N . GLY A 1 80 ? -6.151 6.196 -30.791 1.00 59.88 80 GLY A N 1
ATOM 657 C CA . GLY A 1 80 ? -6.756 7.123 -31.755 1.00 59.88 80 GLY A CA 1
ATOM 658 C C . GLY A 1 80 ? -5.930 8.377 -32.086 1.00 59.88 80 GLY A C 1
ATOM 659 O O . GLY A 1 80 ? -6.349 9.148 -32.939 1.00 59.88 80 GLY A O 1
ATOM 660 N N . VAL A 1 81 ? -4.777 8.621 -31.441 1.00 57.69 81 VAL A N 1
ATOM 661 C CA . VAL A 1 81 ? -4.038 9.909 -31.548 1.00 57.69 81 VAL A CA 1
ATOM 662 C C . VAL A 1 81 ? -2.751 9.802 -32.390 1.00 57.69 81 VAL A C 1
ATOM 664 O O . VAL A 1 81 ? -1.940 10.721 -32.417 1.00 57.69 81 VAL A O 1
ATOM 667 N N . SER A 1 82 ? -2.531 8.700 -33.117 1.00 51.38 82 SER A N 1
ATOM 668 C CA . SER A 1 82 ? -1.302 8.516 -33.917 1.00 51.38 82 SER A CA 1
ATOM 669 C C . SER A 1 82 ? -1.373 9.063 -35.358 1.00 51.38 82 SER A C 1
ATOM 671 O O . SER A 1 82 ? -0.474 8.778 -36.150 1.00 51.38 82 SER A O 1
ATOM 673 N N . GLY A 1 83 ? -2.414 9.825 -35.718 1.00 51.19 83 GLY A N 1
ATOM 674 C CA . GLY A 1 83 ? -2.653 10.271 -37.099 1.00 51.19 83 GLY A CA 1
ATOM 675 C C . GLY A 1 83 ? -2.201 11.690 -37.463 1.00 51.19 83 GLY A C 1
ATOM 676 O O . GLY A 1 83 ? -1.830 11.921 -38.607 1.00 51.19 83 GLY A O 1
ATOM 677 N N . GLU A 1 84 ? -2.187 12.649 -36.536 1.00 45.69 84 GLU A N 1
ATOM 678 C CA . GLU A 1 84 ? -2.011 14.067 -36.892 1.00 45.69 84 GLU A CA 1
ATOM 679 C C . GLU A 1 84 ? -1.034 14.753 -35.935 1.00 45.69 84 GLU A C 1
ATOM 681 O O . GLU A 1 84 ? -1.399 15.170 -34.838 1.00 45.69 84 GLU A O 1
ATOM 686 N N . ARG A 1 85 ? 0.244 14.800 -36.333 1.00 46.38 85 ARG A N 1
ATOM 687 C CA . ARG A 1 85 ? 1.221 15.871 -36.028 1.00 46.38 85 ARG A CA 1
ATOM 688 C C . ARG A 1 85 ? 2.580 15.533 -36.651 1.00 46.38 85 ARG A C 1
ATOM 690 O O . ARG A 1 85 ? 3.561 15.256 -35.968 1.00 46.38 85 ARG A O 1
ATOM 697 N N . ARG A 1 86 ? 2.628 15.547 -37.985 1.00 46.41 86 ARG A N 1
ATOM 698 C CA . ARG A 1 86 ? 3.848 15.814 -38.768 1.00 46.41 86 ARG A CA 1
ATOM 699 C C . ARG A 1 86 ? 3.474 16.656 -39.988 1.00 46.41 86 ARG A C 1
ATOM 701 O O . ARG A 1 86 ? 3.466 16.146 -41.097 1.00 46.41 86 ARG A O 1
ATOM 708 N N . ALA A 1 87 ? 3.149 17.923 -39.761 1.00 42.69 87 ALA A N 1
ATOM 709 C CA . ALA A 1 87 ? 3.292 18.996 -40.741 1.00 42.69 87 ALA A CA 1
ATOM 710 C C . ALA A 1 87 ? 3.174 20.345 -40.009 1.00 42.69 87 ALA A C 1
ATOM 712 O O . ALA A 1 87 ? 2.264 20.504 -39.204 1.00 42.69 87 ALA A O 1
ATOM 713 N N . GLU A 1 88 ? 4.103 21.257 -40.319 1.00 34.72 88 GLU A N 1
ATOM 714 C CA . GLU A 1 88 ? 4.059 22.718 -40.090 1.00 34.72 88 GLU A CA 1
ATOM 715 C C . GLU A 1 88 ? 4.322 23.233 -38.661 1.00 34.72 88 GLU A C 1
ATOM 717 O O . GLU A 1 88 ? 3.430 23.303 -37.822 1.00 34.72 88 GLU A O 1
ATOM 722 N N . ALA A 1 89 ? 5.569 23.620 -38.361 1.00 36.84 89 ALA A N 1
ATOM 723 C CA . ALA A 1 89 ? 6.152 24.956 -38.591 1.00 36.84 89 ALA A CA 1
ATOM 724 C C . ALA A 1 89 ? 7.559 25.023 -37.967 1.00 36.84 89 ALA A C 1
ATOM 726 O O . ALA A 1 89 ? 7.710 24.583 -36.804 1.00 36.84 89 ALA A O 1
#

Nearest PDB structures (foldseek):
  5wuq-assembly2_D  TM=7.016E-01  e=1.781E-02  Bacillus subtilis subsp. subtilis str. 168
  6in7-assembly1_A  TM=6.138E-01  e=1.167E+00  Pseudomonas aeruginosa PAO1
  3hug-assembly6_F  TM=7.099E-01  e=1.167E+00  Mycobacterium tuberculosis H37Rv
  8z6g-assembly3_E  TM=6.808E-01  e=4.293E+00  Pseudomonas aeruginosa

pLDDT: mean 80.96, std 14.47, range [34.72, 96.81]

Mean predicted aligned error: 11.19 Å